Protein AF-A0A379GHP5-F1 (afdb_monomer_lite)

Secondary structure (DSSP, 8-state):
-TTSPPPHHHHHHHHHHHHHHTTT-TT-EEEEEEEEGGGGSTT---TT---EEEEEESHHHHHHHHHHHHHHTTSHHHHHHHHHHT--TTS--EEEEEEEE---

InterPro domains:
  IPR002192 Pyruvate phosphate dikinase, AMP/ATP-binding [PF01326] (2-100)
  IPR006319 Phosphoenolpyruvate synthase [PTHR43030] (2-100)
  IPR013815 ATP-grasp fold, subdomain 1 [G3DSA:3.30.1490.20] (1-101)

Foldseek 3Di:
DLPDDDDPVVLVVLVVVCCVQCVPPQQWFKKKKKDKPQCPDPPDCPPPLIDIDGRQGDSVSVSSSQSVSVVSCVPPVNVVVCVVVVHDPPPMDMDIDMHTDDDD

Organism: Proteus mirabilis (NCBI:txid584)

pLDDT: mean 78.27, std 16.59, range [45.41, 97.75]

Sequence (104 aa):
MIDTPFTPQFEKDIRDAYQTLSEGESEASFAVRSSATAEDMPDASFAGQQETFLNVQGIDAILVAIKHVFASLFNDRAISYRVHQGYDHRGVALSAGVQTYGSL

Structure (mmCIF, N/CA/C/O backbone):
data_AF-A0A379GHP5-F1
#
_entry.id   AF-A0A379GHP5-F1
#
loop_
_atom_site.group_PDB
_atom_site.id
_atom_site.type_symbol
_atom_site.label_atom_id
_atom_site.label_alt_id
_atom_site.label_comp_id
_atom_site.label_asym_id
_atom_site.label_entity_id
_atom_site.label_seq_id
_atom_site.pdbx_PDB_ins_code
_atom_site.Cartn_x
_atom_site.Cartn_y
_atom_site.Cartn_z
_atom_site.occupancy
_atom_site.B_iso_or_equiv
_atom_site.auth_seq_id
_atom_site.auth_comp_id
_atom_site.auth_asym_id
_atom_site.auth_atom_id
_atom_site.pdbx_PDB_model_num
ATOM 1 N N . MET A 1 1 ? -0.109 -12.277 -10.148 1.00 62.09 1 MET A N 1
ATOM 2 C CA . MET A 1 1 ? 0.526 -11.240 -9.302 1.00 62.09 1 MET A CA 1
ATOM 3 C C . MET A 1 1 ? -0.288 -10.982 -8.042 1.00 62.09 1 MET A C 1
ATOM 5 O O . MET A 1 1 ? 0.289 -11.015 -6.969 1.00 62.09 1 MET A O 1
ATOM 9 N N . ILE A 1 2 ? -1.614 -10.821 -8.140 1.00 77.81 2 ILE A N 1
ATOM 10 C CA . ILE A 1 2 ? -2.492 -10.688 -6.961 1.00 77.81 2 ILE A CA 1
ATOM 11 C C . ILE A 1 2 ? -2.504 -11.956 -6.085 1.00 77.81 2 ILE A C 1
ATOM 13 O O . ILE A 1 2 ? -2.494 -11.863 -4.858 1.00 77.81 2 ILE A O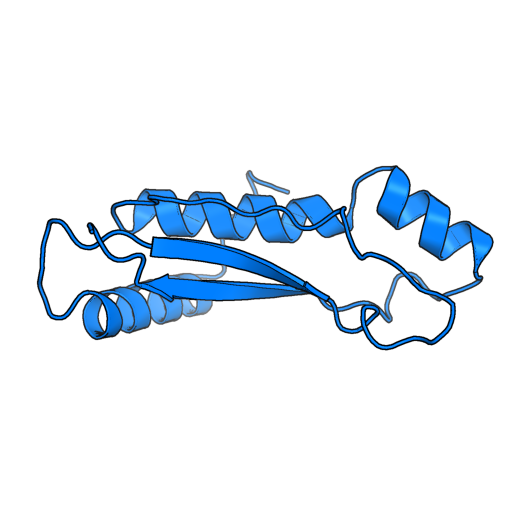 1
ATOM 17 N N . ASP A 1 3 ? -2.410 -13.141 -6.687 1.00 83.25 3 ASP A N 1
ATOM 18 C CA . ASP A 1 3 ? -2.415 -14.408 -5.935 1.00 83.25 3 ASP A CA 1
ATOM 19 C C . ASP A 1 3 ? -1.070 -14.749 -5.282 1.00 83.25 3 ASP A C 1
ATOM 21 O O . ASP A 1 3 ? -0.975 -15.688 -4.496 1.00 83.25 3 ASP A O 1
ATOM 25 N N . THR A 1 4 ? -0.013 -13.988 -5.582 1.00 88.19 4 THR A N 1
ATOM 26 C CA . THR A 1 4 ? 1.289 -14.188 -4.946 1.00 88.19 4 THR A CA 1
ATOM 27 C C . THR A 1 4 ? 1.187 -13.747 -3.480 1.00 88.19 4 THR A C 1
ATOM 29 O O . THR A 1 4 ? 0.771 -12.613 -3.212 1.00 88.19 4 THR A O 1
ATOM 32 N N . PRO A 1 5 ? 1.511 -14.617 -2.507 1.00 91.44 5 PRO A N 1
ATOM 33 C CA . PRO A 1 5 ? 1.515 -14.221 -1.107 1.00 91.44 5 PRO A CA 1
ATOM 34 C C . PRO A 1 5 ? 2.641 -13.216 -0.851 1.00 91.44 5 PRO A C 1
ATOM 36 O O . PRO A 1 5 ? 3.694 -13.267 -1.492 1.00 91.44 5 PRO A O 1
ATOM 39 N N . PHE A 1 6 ? 2.430 -12.315 0.106 1.00 93.56 6 PHE A N 1
ATOM 40 C CA . PHE A 1 6 ? 3.536 -11.536 0.646 1.00 93.56 6 PHE A CA 1
ATOM 41 C C . PHE A 1 6 ? 4.500 -12.457 1.394 1.00 93.56 6 PHE A C 1
ATOM 43 O O . PHE A 1 6 ? 4.133 -13.546 1.844 1.00 93.56 6 PHE A O 1
ATOM 50 N N . THR A 1 7 ? 5.751 -12.026 1.540 1.00 96.25 7 THR A N 1
ATOM 51 C CA . THR A 1 7 ? 6.637 -12.705 2.484 1.00 96.25 7 THR A CA 1
ATOM 52 C C . THR A 1 7 ? 6.083 -12.513 3.902 1.00 96.25 7 THR A C 1
ATOM 54 O O . THR A 1 7 ? 5.520 -11.452 4.190 1.00 96.25 7 THR A O 1
ATOM 57 N N . PRO A 1 8 ? 6.253 -13.490 4.814 1.00 96.94 8 PRO A N 1
ATOM 58 C CA . PRO A 1 8 ? 5.707 -13.382 6.169 1.00 96.94 8 PRO A CA 1
ATOM 59 C C . PRO A 1 8 ? 6.171 -12.126 6.916 1.00 96.94 8 PRO A C 1
ATOM 61 O O . PRO A 1 8 ? 5.389 -11.509 7.631 1.00 96.94 8 PRO A O 1
ATOM 64 N N . GLN A 1 9 ? 7.432 -11.726 6.716 1.00 97.56 9 GLN A N 1
ATOM 65 C CA . GLN A 1 9 ? 7.982 -10.522 7.333 1.00 97.56 9 GLN A CA 1
ATOM 66 C C . GLN A 1 9 ? 7.309 -9.255 6.797 1.00 97.56 9 GLN A C 1
ATOM 68 O O . GLN A 1 9 ? 6.877 -8.424 7.584 1.00 97.56 9 GLN A O 1
ATOM 73 N N . PHE A 1 10 ? 7.161 -9.134 5.475 1.00 95.69 10 PHE A N 1
ATOM 74 C CA . PHE A 1 10 ? 6.557 -7.949 4.872 1.00 95.69 10 PHE A CA 1
ATOM 75 C C . PHE A 1 10 ? 5.085 -7.795 5.267 1.00 95.69 10 PHE A C 1
ATOM 77 O O . PHE A 1 10 ? 4.646 -6.697 5.594 1.00 95.69 10 PHE A O 1
ATOM 84 N N . GLU A 1 11 ? 4.327 -8.895 5.304 1.00 97.00 11 GLU A N 1
ATOM 85 C CA . GLU A 1 11 ? 2.944 -8.850 5.784 1.00 97.00 11 GLU A CA 1
ATOM 86 C C . GLU A 1 11 ? 2.869 -8.433 7.256 1.00 97.00 11 GLU A C 1
ATOM 88 O O . GLU A 1 11 ? 2.046 -7.588 7.609 1.00 97.00 11 GLU A O 1
ATOM 93 N N . LYS A 1 12 ? 3.742 -8.983 8.110 1.00 97.56 12 LYS A N 1
ATOM 94 C CA . LYS A 1 12 ? 3.809 -8.597 9.522 1.00 97.56 12 LYS A CA 1
ATOM 95 C C . LYS A 1 12 ? 4.075 -7.098 9.679 1.00 97.56 12 LYS A C 1
ATOM 97 O O . LYS A 1 12 ? 3.360 -6.442 10.429 1.00 97.56 12 LYS A O 1
ATOM 102 N N . ASP A 1 13 ? 5.043 -6.557 8.945 1.00 97.75 13 ASP A N 1
ATOM 103 C CA . ASP A 1 13 ? 5.405 -5.138 9.027 1.00 97.75 13 ASP A CA 1
ATOM 104 C C . ASP A 1 13 ? 4.232 -4.229 8.615 1.00 97.75 13 ASP A C 1
ATOM 106 O O . ASP A 1 13 ? 3.980 -3.208 9.257 1.00 97.75 13 ASP A O 1
ATOM 110 N N . ILE A 1 14 ? 3.452 -4.625 7.599 1.00 96.69 14 ILE A N 1
ATOM 111 C CA . ILE A 1 14 ? 2.230 -3.904 7.205 1.00 96.69 14 ILE A CA 1
ATOM 112 C C . ILE A 1 14 ? 1.181 -3.949 8.323 1.00 96.69 14 ILE A C 1
ATOM 114 O O . ILE A 1 14 ? 0.552 -2.931 8.617 1.00 96.69 14 ILE A O 1
ATOM 118 N N . ARG A 1 15 ? 0.981 -5.111 8.959 1.00 96.12 15 ARG A N 1
ATOM 119 C CA . ARG A 1 15 ? 0.015 -5.272 10.060 1.00 96.12 15 ARG A CA 1
ATOM 120 C C . ARG A 1 15 ? 0.390 -4.418 11.275 1.00 96.12 15 ARG A C 1
ATOM 122 O O . ARG A 1 15 ? -0.488 -3.774 11.847 1.00 96.12 15 ARG A O 1
ATOM 129 N N . ASP A 1 16 ? 1.671 -4.360 11.624 1.00 95.88 16 ASP A N 1
ATOM 130 C CA . ASP A 1 16 ? 2.171 -3.535 12.731 1.00 95.88 16 ASP A CA 1
ATOM 131 C C . ASP A 1 16 ? 2.019 -2.030 12.423 1.00 95.88 16 ASP A C 1
ATOM 133 O O . ASP A 1 16 ? 1.562 -1.248 13.265 1.00 95.88 16 ASP A O 1
ATOM 137 N N . ALA A 1 17 ? 2.330 -1.618 11.187 1.00 95.44 17 ALA A N 1
ATOM 138 C CA . ALA A 1 17 ? 2.129 -0.242 10.736 1.00 95.44 17 ALA A CA 1
ATOM 139 C C . ALA A 1 17 ? 0.643 0.151 10.743 1.00 95.44 17 ALA A C 1
ATOM 141 O O . ALA A 1 17 ? 0.300 1.246 11.184 1.00 95.44 17 ALA A O 1
ATOM 142 N N . TYR A 1 18 ? -0.250 -0.751 10.324 1.00 94.12 18 TYR A N 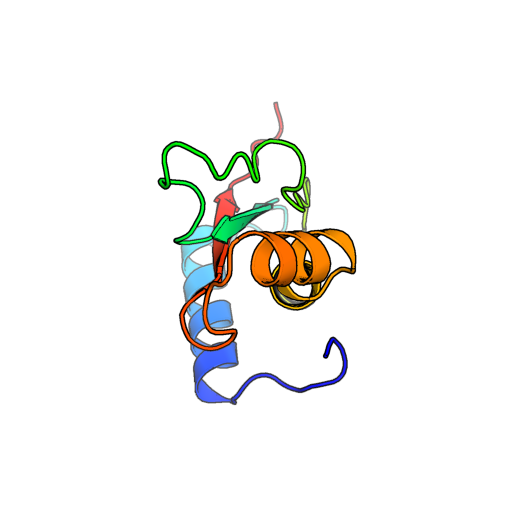1
ATOM 143 C CA . TYR A 1 18 ? -1.697 -0.543 10.385 1.00 94.12 18 TYR A CA 1
ATOM 144 C C . TYR A 1 18 ? -2.197 -0.332 11.815 1.00 94.12 18 TYR A C 1
ATOM 146 O O . TYR A 1 18 ? -2.981 0.584 12.054 1.00 94.12 18 TYR A O 1
ATOM 154 N N . GLN A 1 19 ? -1.738 -1.135 12.779 1.00 92.88 19 GLN A N 1
ATOM 155 C CA . GLN A 1 19 ? -2.109 -0.950 14.188 1.00 92.88 19 GLN A CA 1
ATOM 156 C C . GLN A 1 19 ? -1.680 0.422 14.711 1.00 92.88 19 GLN A C 1
ATOM 158 O O . GLN A 1 19 ? -2.424 1.064 15.444 1.00 92.88 19 GLN A O 1
ATOM 163 N N . THR A 1 20 ? -0.506 0.890 14.287 1.00 92.44 20 THR A N 1
ATOM 164 C CA . THR A 1 20 ? -0.006 2.218 14.657 1.00 92.44 20 THR A CA 1
ATOM 165 C C . THR A 1 20 ? -0.836 3.329 14.005 1.00 92.44 20 THR A C 1
ATOM 167 O O . THR A 1 20 ? -1.252 4.256 14.687 1.00 92.44 20 THR A O 1
ATOM 170 N N . LEU A 1 21 ? -1.111 3.229 12.700 1.00 90.75 21 LEU A N 1
ATOM 171 C CA . LEU A 1 21 ? -1.833 4.253 11.932 1.00 90.75 21 LEU A CA 1
ATOM 172 C C . LEU A 1 21 ? -3.333 4.323 12.239 1.00 90.75 21 LEU A C 1
ATOM 174 O O . LEU A 1 21 ? -3.939 5.371 12.053 1.00 90.75 21 LEU A O 1
ATOM 178 N N . SER A 1 22 ? -3.937 3.206 12.644 1.00 89.94 22 SER A N 1
ATOM 179 C CA . SER A 1 22 ? -5.347 3.162 13.046 1.00 89.94 22 SER A CA 1
ATOM 180 C C . SER A 1 22 ? -5.576 3.719 14.448 1.00 89.94 22 SER A C 1
ATOM 182 O O . SER A 1 22 ? -6.722 3.954 14.799 1.00 89.94 22 SER A O 1
ATOM 184 N N . GLU A 1 23 ? -4.525 3.902 15.257 1.00 87.56 23 GLU A N 1
ATOM 185 C CA . GLU A 1 23 ? -4.620 4.354 16.656 1.00 87.56 23 GLU A CA 1
ATOM 186 C C . GLU A 1 23 ? -5.588 3.510 17.520 1.00 87.56 23 GLU A C 1
ATOM 188 O O . GLU A 1 23 ? -6.033 3.937 18.582 1.00 87.56 23 GLU A O 1
ATOM 193 N N . GLY A 1 24 ? -5.896 2.278 17.093 1.00 77.62 24 GLY A N 1
ATOM 194 C CA . GLY A 1 24 ? -6.882 1.406 17.740 1.00 77.62 24 GLY A CA 1
ATOM 195 C C . GLY A 1 24 ? -8.343 1.654 17.338 1.00 77.62 24 GLY A C 1
ATOM 196 O O . GLY A 1 24 ? -9.222 0.948 17.833 1.00 77.62 24 GLY A O 1
ATOM 197 N N . GLU A 1 25 ? -8.614 2.591 16.429 1.00 82.06 25 GLU A N 1
ATOM 198 C CA . GLU A 1 25 ? -9.951 2.883 15.906 1.00 82.06 25 GLU A CA 1
ATOM 199 C C . GLU A 1 25 ? -10.404 1.808 14.906 1.00 82.06 25 GLU A C 1
ATOM 201 O O . GLU A 1 25 ? -9.759 1.564 13.881 1.00 82.06 25 GLU A O 1
ATOM 206 N N . SER A 1 26 ? -11.551 1.171 15.167 1.00 74.75 26 SER A N 1
ATOM 207 C CA . SER A 1 26 ? -12.108 0.140 14.276 1.00 74.75 26 SER A CA 1
ATOM 208 C C . SER A 1 26 ? -12.623 0.700 12.947 1.00 74.75 26 SER A C 1
ATOM 210 O O . SER A 1 26 ? -12.664 -0.026 11.958 1.00 74.75 26 SER A O 1
ATOM 212 N N . GLU A 1 27 ? -12.989 1.983 12.922 1.00 82.00 27 GLU A N 1
ATOM 213 C CA . GLU A 1 27 ? -13.603 2.666 11.774 1.00 82.00 27 GLU A CA 1
ATOM 214 C C . GLU A 1 27 ? -12.596 3.497 10.958 1.00 82.00 27 GLU A C 1
ATOM 216 O O . GLU A 1 27 ? -12.983 4.239 10.051 1.00 82.00 27 GLU A O 1
ATOM 221 N N . ALA A 1 28 ? -11.295 3.384 11.257 1.00 87.50 28 ALA A N 1
ATOM 222 C CA . ALA A 1 28 ? -10.260 4.084 10.508 1.00 87.50 28 ALA A CA 1
ATOM 223 C C . ALA A 1 28 ? -10.319 3.702 9.020 1.00 87.50 28 ALA A C 1
ATOM 225 O O . ALA A 1 28 ? -10.276 2.526 8.645 1.00 87.50 28 ALA A O 1
ATOM 226 N N . SER A 1 29 ? -10.398 4.719 8.164 1.00 92.94 29 SER A N 1
ATOM 227 C CA . SER A 1 29 ? -10.387 4.549 6.716 1.00 92.94 29 SER A CA 1
ATOM 228 C C . SER A 1 29 ? -9.080 5.068 6.131 1.00 92.94 29 SER A C 1
ATOM 230 O O . SER A 1 29 ? -8.453 5.978 6.679 1.00 92.94 29 SER A O 1
ATOM 232 N N . PHE A 1 30 ? -8.650 4.473 5.022 1.00 94.56 30 PHE A N 1
ATOM 233 C CA . PHE A 1 30 ? -7.342 4.725 4.433 1.00 94.56 30 PHE A CA 1
ATOM 234 C C . PHE A 1 30 ? -7.440 5.000 2.937 1.00 94.56 30 PHE A C 1
ATOM 236 O O . PHE A 1 30 ? -8.331 4.512 2.237 1.00 94.56 30 PHE A O 1
ATOM 243 N N . ALA A 1 31 ? -6.481 5.774 2.439 1.00 93.88 31 ALA A N 1
ATOM 244 C CA . ALA A 1 31 ? -6.191 5.868 1.021 1.00 93.88 31 ALA A CA 1
ATOM 245 C C . ALA A 1 31 ? -4.894 5.112 0.719 1.00 93.88 31 ALA A C 1
ATOM 247 O O . ALA A 1 31 ? -3.893 5.304 1.411 1.00 93.88 31 ALA A O 1
ATOM 248 N N . VAL A 1 32 ? -4.913 4.286 -0.327 1.00 93.44 32 VAL A N 1
ATOM 249 C CA . VAL A 1 32 ? -3.752 3.535 -0.820 1.00 93.44 32 VAL A CA 1
ATOM 250 C C . VAL A 1 32 ? -3.421 4.027 -2.225 1.00 93.44 32 VAL A C 1
ATOM 252 O O . VAL A 1 32 ? -4.283 3.995 -3.105 1.00 93.44 32 VAL A O 1
ATOM 255 N N . ARG A 1 33 ? -2.201 4.532 -2.427 1.00 90.31 33 ARG A N 1
ATOM 256 C CA . ARG A 1 33 ? -1.781 5.230 -3.653 1.00 90.31 33 ARG A CA 1
ATOM 257 C C . ARG A 1 33 ? -0.486 4.651 -4.203 1.00 90.31 33 ARG A C 1
ATOM 259 O O . ARG A 1 33 ? 0.469 4.448 -3.455 1.00 90.31 33 ARG A O 1
ATOM 266 N N . SER A 1 34 ? -0.436 4.435 -5.510 1.00 85.69 34 SER A N 1
ATOM 267 C CA . SER A 1 34 ? 0.802 4.118 -6.222 1.00 85.69 34 SER A CA 1
ATOM 268 C C . SER A 1 34 ? 1.749 5.326 -6.267 1.00 85.69 34 SER A C 1
ATOM 270 O O . SER A 1 34 ? 1.293 6.422 -6.592 1.00 85.69 34 SER A O 1
ATOM 272 N N . SER A 1 35 ? 3.046 5.121 -6.025 1.00 78.00 35 SER A N 1
ATOM 273 C CA . SER A 1 35 ? 4.104 6.085 -6.367 1.00 78.00 35 SER A CA 1
ATOM 274 C C . SER A 1 35 ? 5.324 5.367 -6.949 1.00 78.00 35 SER A C 1
ATOM 276 O O . SER A 1 35 ? 5.923 4.508 -6.293 1.00 78.00 35 SER A O 1
ATOM 278 N N . ALA A 1 36 ? 5.659 5.668 -8.203 1.00 71.62 36 ALA A N 1
ATOM 279 C CA . ALA A 1 36 ? 6.759 5.065 -8.954 1.00 71.62 36 ALA A CA 1
ATOM 280 C C . ALA A 1 36 ? 7.978 5.989 -9.048 1.00 71.62 36 ALA A C 1
ATOM 282 O O . ALA A 1 36 ? 7.850 7.180 -9.301 1.00 71.62 36 ALA A O 1
ATOM 283 N N . THR A 1 37 ? 9.189 5.428 -8.988 1.00 60.84 37 THR A N 1
ATOM 284 C CA . THR A 1 37 ? 10.438 6.207 -9.142 1.00 60.84 37 THR A CA 1
ATOM 285 C C . THR A 1 37 ? 10.614 6.837 -10.528 1.00 60.84 37 THR A C 1
ATOM 287 O O . THR A 1 37 ? 11.421 7.742 -10.699 1.00 60.84 37 THR A O 1
ATOM 290 N N . ALA A 1 38 ? 9.868 6.368 -11.532 1.00 57.25 38 ALA A N 1
ATOM 291 C CA . ALA A 1 38 ? 9.878 6.931 -12.880 1.00 57.25 38 ALA A CA 1
ATOM 292 C C . ALA A 1 38 ? 8.998 8.192 -13.028 1.00 57.25 38 ALA A C 1
ATOM 294 O O . ALA A 1 38 ? 8.950 8.752 -14.120 1.00 57.25 38 ALA A O 1
ATOM 295 N N . GLU A 1 39 ? 8.308 8.628 -11.966 1.00 50.25 39 GLU A N 1
ATOM 296 C CA . GLU A 1 39 ? 7.423 9.809 -11.950 1.00 50.25 39 GLU A CA 1
ATOM 297 C C . GLU A 1 39 ? 8.173 11.145 -12.080 1.00 50.25 39 GLU A C 1
ATOM 299 O O . GLU A 1 39 ? 7.571 12.133 -12.491 1.00 50.25 39 GLU A O 1
ATOM 304 N N . ASP A 1 40 ? 9.480 11.163 -11.799 1.00 50.56 40 ASP A N 1
ATOM 305 C CA . ASP A 1 40 ? 10.311 12.376 -11.805 1.00 50.56 40 ASP A CA 1
ATOM 306 C C . ASP A 1 40 ? 11.092 12.596 -13.115 1.00 50.56 40 ASP A C 1
ATOM 308 O O . ASP A 1 40 ? 11.858 13.557 -13.238 1.00 50.56 40 ASP A O 1
ATOM 312 N N . MET A 1 41 ? 10.939 11.720 -14.116 1.00 52.25 41 MET A N 1
ATOM 313 C CA . MET A 1 41 ? 11.655 11.885 -15.385 1.00 52.25 41 MET A CA 1
ATOM 314 C C . MET A 1 41 ? 10.952 12.939 -16.265 1.00 52.25 41 MET A C 1
ATOM 316 O O . MET A 1 41 ? 9.740 12.841 -16.462 1.00 52.25 41 MET A O 1
ATOM 320 N N . PRO A 1 42 ? 11.686 13.905 -16.862 1.00 51.41 42 PRO A N 1
ATOM 321 C CA . PRO A 1 42 ? 11.109 15.047 -17.591 1.00 51.41 42 PRO A CA 1
ATOM 322 C C . PRO A 1 42 ? 10.115 14.683 -18.707 1.00 51.41 42 PRO A C 1
ATOM 324 O O . PRO A 1 42 ? 9.185 15.441 -18.967 1.00 51.41 42 PRO A O 1
ATOM 327 N N . ASP A 1 43 ? 10.292 13.510 -19.327 1.00 49.19 43 ASP A N 1
ATOM 328 C CA . ASP A 1 43 ? 9.473 12.999 -20.437 1.00 49.19 43 ASP A CA 1
ATOM 329 C C . ASP A 1 43 ? 8.527 11.846 -20.024 1.00 49.19 43 ASP A C 1
ATOM 331 O O . ASP A 1 43 ? 7.831 11.257 -20.863 1.00 49.19 43 ASP A O 1
ATOM 335 N N . ALA A 1 44 ? 8.487 11.490 -18.733 1.00 49.94 44 ALA A N 1
ATOM 336 C CA . ALA A 1 44 ? 7.677 10.401 -18.187 1.00 49.94 44 ALA A CA 1
ATOM 337 C C . ALA A 1 44 ? 6.513 10.915 -17.359 1.00 49.94 44 ALA A C 1
ATOM 339 O O . ALA A 1 44 ? 6.439 10.761 -16.145 1.00 49.94 44 ALA A O 1
ATOM 340 N N . SER A 1 45 ? 5.522 11.459 -18.056 1.00 49.59 45 SER A N 1
ATOM 341 C CA . SER A 1 45 ? 4.212 11.662 -17.456 1.00 49.59 45 SER A CA 1
ATOM 342 C C . SER A 1 45 ? 3.504 10.309 -17.290 1.00 49.59 45 SER A C 1
ATOM 344 O O . SER A 1 45 ? 2.687 9.897 -18.114 1.00 49.59 45 SER A O 1
ATOM 346 N N . PHE A 1 46 ? 3.816 9.599 -16.203 1.00 53.53 46 PHE A N 1
ATOM 347 C CA . PHE A 1 46 ? 2.900 8.605 -15.626 1.00 53.53 46 PHE A CA 1
ATOM 348 C C . PHE A 1 46 ? 1.732 9.284 -14.879 1.00 53.53 46 PHE A C 1
ATOM 350 O O . PHE A 1 46 ? 0.839 8.610 -14.357 1.00 53.53 46 PHE A O 1
ATOM 357 N N . ALA A 1 47 ? 1.696 10.623 -14.857 1.00 45.81 47 ALA A N 1
ATOM 358 C CA . ALA A 1 47 ? 0.610 11.404 -14.290 1.00 45.81 47 ALA A CA 1
ATOM 359 C C . ALA A 1 47 ? -0.725 11.043 -14.972 1.00 45.81 47 ALA A C 1
ATOM 361 O O . ALA A 1 47 ? -0.886 11.152 -16.188 1.00 45.81 47 ALA A O 1
ATOM 362 N N . GLY A 1 48 ? -1.687 10.573 -14.171 1.00 48.88 48 GLY A N 1
ATOM 363 C CA . GLY A 1 48 ? -3.005 10.117 -14.634 1.00 48.88 48 GLY A CA 1
ATOM 364 C C . GLY A 1 48 ? -3.173 8.598 -14.778 1.00 48.88 48 GLY A C 1
ATOM 365 O O . GLY A 1 48 ? -4.210 8.149 -15.261 1.00 48.88 48 GLY A O 1
ATOM 366 N N . GLN A 1 49 ? -2.186 7.796 -14.366 1.00 51.09 49 GLN A N 1
ATOM 367 C CA . GLN A 1 49 ? -2.273 6.325 -14.294 1.00 51.09 49 GLN A CA 1
ATOM 368 C C . GLN A 1 49 ? -2.314 5.778 -12.859 1.00 51.09 49 GLN A C 1
ATOM 370 O O . GLN A 1 49 ? -2.297 4.566 -12.674 1.00 51.09 49 GLN A O 1
ATOM 375 N N . GLN A 1 50 ? -2.340 6.658 -11.858 1.00 61.81 50 GLN A N 1
ATOM 376 C CA . GLN A 1 50 ? -2.207 6.277 -10.457 1.00 61.81 50 GLN A CA 1
ATOM 377 C C . GLN A 1 50 ? -3.423 5.477 -9.999 1.00 61.81 50 GLN A C 1
ATOM 379 O O . GLN A 1 50 ? -4.541 5.997 -9.947 1.00 61.81 50 GLN A O 1
ATOM 384 N N . GLU A 1 51 ? -3.199 4.215 -9.645 1.00 74.50 51 GLU A N 1
ATOM 385 C CA . GLU A 1 51 ? -4.225 3.421 -8.987 1.00 74.50 51 GLU A CA 1
ATOM 386 C C . GLU A 1 51 ? -4.358 3.957 -7.559 1.00 74.50 51 GLU A C 1
ATOM 388 O O . GLU A 1 51 ? -3.425 3.905 -6.751 1.00 74.50 51 GLU A O 1
ATOM 393 N N . THR A 1 52 ? -5.502 4.581 -7.290 1.00 83.69 52 THR A N 1
ATOM 394 C CA . THR A 1 52 ? -5.839 5.132 -5.981 1.00 83.69 52 THR A CA 1
ATOM 395 C C . THR A 1 52 ? -7.069 4.417 -5.463 1.00 83.69 52 THR A C 1
ATOM 397 O O . THR A 1 52 ? -8.134 4.469 -6.077 1.00 83.69 52 THR A O 1
ATOM 400 N N . PHE A 1 53 ? -6.926 3.801 -4.298 1.00 90.56 53 PHE A N 1
ATOM 401 C CA . PHE A 1 53 ? -8.024 3.218 -3.545 1.00 90.56 53 PHE A CA 1
ATOM 402 C C . PHE A 1 53 ? -8.350 4.166 -2.396 1.00 90.56 53 PHE A C 1
ATOM 404 O O . PHE A 1 53 ? -7.463 4.520 -1.623 1.00 90.56 53 PHE A O 1
ATOM 411 N N . LEU A 1 54 ? -9.598 4.622 -2.312 1.00 92.62 54 LEU A N 1
ATOM 412 C CA . LEU A 1 54 ? -10.086 5.499 -1.246 1.00 92.62 54 LEU A CA 1
ATOM 413 C C . LEU A 1 54 ? -11.032 4.727 -0.335 1.00 92.62 54 LEU A C 1
ATOM 415 O O . LEU A 1 54 ? -11.619 3.734 -0.763 1.00 92.62 54 LEU A O 1
ATOM 419 N N . ASN A 1 55 ? -11.212 5.224 0.890 1.00 92.75 55 ASN A N 1
ATOM 420 C CA . ASN A 1 55 ? -12.112 4.635 1.879 1.00 92.75 55 ASN A CA 1
ATOM 421 C C . ASN A 1 55 ? -11.858 3.127 2.101 1.00 92.75 55 ASN A C 1
ATOM 423 O O . ASN A 1 55 ? -12.787 2.331 2.224 1.00 92.75 55 ASN A O 1
ATOM 427 N N . VAL A 1 56 ? -10.586 2.721 2.101 1.00 94.44 56 VAL A N 1
ATOM 428 C CA . VAL A 1 56 ? -10.180 1.341 2.379 1.00 94.44 56 VAL A CA 1
ATOM 429 C C . VAL A 1 56 ? -10.245 1.122 3.885 1.00 94.44 56 VAL A C 1
ATOM 431 O O . VAL A 1 56 ? -9.595 1.847 4.633 1.00 94.44 56 VAL A O 1
ATOM 434 N N . GLN A 1 57 ? -11.019 0.136 4.328 1.00 94.62 57 GLN A N 1
ATOM 435 C CA . GLN A 1 57 ? -11.243 -0.152 5.744 1.00 94.62 57 GLN A CA 1
ATOM 436 C C . GLN A 1 57 ? -10.786 -1.569 6.080 1.00 94.62 57 GLN A C 1
ATOM 438 O O . GLN A 1 57 ? -11.091 -2.521 5.359 1.00 94.62 57 GLN A O 1
ATOM 443 N N . GLY A 1 58 ? -10.074 -1.706 7.196 1.00 94.12 58 GLY A N 1
ATOM 444 C CA . GLY A 1 58 ? -9.567 -2.989 7.665 1.00 94.12 58 GLY A CA 1
ATOM 445 C C . GLY A 1 58 ? -8.279 -3.446 6.974 1.00 94.12 58 GLY A C 1
ATOM 446 O O . GLY A 1 58 ? -8.005 -3.173 5.804 1.00 94.12 58 GLY A O 1
ATOM 447 N N . ILE A 1 59 ? -7.480 -4.195 7.730 1.00 94.88 59 ILE A N 1
ATOM 448 C CA . ILE A 1 59 ? -6.151 -4.651 7.314 1.00 94.88 59 ILE A CA 1
ATOM 449 C C . ILE A 1 59 ? -6.170 -5.526 6.055 1.00 94.88 59 ILE A C 1
ATOM 451 O O . ILE A 1 59 ? -5.326 -5.360 5.177 1.00 94.88 59 ILE A O 1
ATOM 455 N N . ASP A 1 60 ? -7.144 -6.422 5.915 1.00 95.19 60 ASP A N 1
ATOM 456 C CA . ASP A 1 60 ? -7.174 -7.336 4.771 1.00 95.19 60 ASP A CA 1
ATOM 457 C C . ASP A 1 60 ? -7.476 -6.587 3.463 1.00 95.19 60 ASP A C 1
ATOM 459 O O . ASP A 1 60 ? -6.883 -6.885 2.424 1.00 95.19 60 ASP A O 1
ATOM 463 N N . ALA A 1 61 ? -8.313 -5.545 3.518 1.00 94.88 61 ALA A N 1
ATOM 464 C CA . ALA A 1 61 ? -8.576 -4.682 2.370 1.00 94.88 61 ALA A CA 1
ATOM 465 C C . ALA A 1 61 ? -7.336 -3.862 1.975 1.00 94.88 61 ALA A C 1
ATOM 467 O O . ALA A 1 61 ? -7.062 -3.697 0.785 1.00 94.88 61 ALA A O 1
ATOM 468 N N . ILE A 1 62 ? -6.543 -3.405 2.952 1.00 95.06 62 ILE A N 1
ATOM 469 C CA . ILE A 1 62 ? -5.263 -2.723 2.700 1.00 95.06 62 ILE A CA 1
ATOM 470 C C . ILE A 1 62 ? -4.278 -3.657 1.994 1.00 95.06 62 ILE A C 1
ATOM 472 O O . ILE A 1 62 ? -3.670 -3.263 0.998 1.00 95.06 62 ILE A O 1
ATOM 476 N N . LEU A 1 63 ? -4.144 -4.903 2.457 1.00 95.56 63 LEU A N 1
ATOM 477 C CA . LEU A 1 63 ? -3.260 -5.889 1.827 1.00 95.56 63 LEU A CA 1
ATOM 478 C C . LEU A 1 63 ? -3.655 -6.151 0.367 1.00 95.56 63 LEU A C 1
ATOM 480 O O . LEU A 1 63 ? -2.784 -6.231 -0.503 1.00 95.56 63 LEU A O 1
ATOM 484 N N . VAL A 1 64 ? -4.957 -6.237 0.082 1.00 95.00 64 VAL A N 1
ATOM 485 C CA . VAL A 1 64 ? -5.471 -6.361 -1.289 1.00 95.00 64 VAL A CA 1
ATOM 486 C C . VAL A 1 64 ? -5.139 -5.113 -2.111 1.00 95.00 64 VAL A C 1
ATOM 488 O O . VAL A 1 64 ? -4.579 -5.240 -3.200 1.00 95.00 64 VAL A O 1
ATOM 491 N N . ALA A 1 65 ? -5.398 -3.912 -1.591 1.00 93.94 65 ALA A N 1
ATOM 492 C CA . ALA A 1 65 ? -5.113 -2.661 -2.296 1.00 93.94 65 ALA A CA 1
ATOM 493 C C . ALA A 1 65 ? -3.618 -2.502 -2.642 1.00 93.94 65 ALA A C 1
ATOM 495 O O . ALA A 1 65 ? -3.287 -2.112 -3.761 1.00 93.94 65 ALA A O 1
ATOM 496 N N . ILE A 1 66 ? -2.704 -2.880 -1.740 1.00 93.44 66 ILE A N 1
ATOM 497 C CA . ILE A 1 66 ? -1.252 -2.875 -2.006 1.00 93.44 66 ILE A CA 1
ATOM 498 C C . ILE A 1 66 ? -0.901 -3.815 -3.169 1.00 93.44 66 ILE A C 1
ATOM 500 O O . ILE A 1 66 ? -0.100 -3.461 -4.036 1.00 93.44 66 ILE A O 1
ATOM 504 N N . LYS A 1 67 ? -1.513 -5.005 -3.228 1.00 92.00 67 LYS A N 1
ATOM 505 C CA . LYS A 1 67 ? -1.295 -5.947 -4.339 1.00 92.00 67 LYS A CA 1
ATOM 506 C C . LYS A 1 67 ? -1.767 -5.385 -5.673 1.00 92.00 67 LYS A C 1
ATOM 508 O O . LYS A 1 67 ? -1.086 -5.589 -6.677 1.00 92.00 67 LYS A O 1
ATOM 513 N N . HIS A 1 68 ? -2.904 -4.694 -5.685 1.00 89.62 68 HIS A N 1
ATOM 514 C CA . HIS A 1 68 ? -3.385 -4.011 -6.883 1.00 89.62 68 HIS A CA 1
ATOM 515 C C . HIS A 1 68 ? -2.406 -2.924 -7.326 1.00 89.62 68 HIS A C 1
ATOM 517 O O . HIS A 1 68 ? -1.931 -2.981 -8.459 1.00 89.62 68 HIS A O 1
ATOM 523 N N . VAL A 1 69 ? -1.968 -2.066 -6.396 1.00 88.00 69 VAL A N 1
ATOM 524 C CA . VAL A 1 69 ? -0.929 -1.066 -6.668 1.00 88.00 69 VAL A CA 1
ATOM 525 C C . VAL A 1 69 ? 0.297 -1.721 -7.307 1.00 88.00 69 VAL A C 1
ATOM 527 O O . VAL A 1 69 ? 0.711 -1.298 -8.382 1.00 88.00 69 VAL A O 1
ATOM 530 N N . PHE A 1 70 ? 0.842 -2.801 -6.745 1.00 86.31 70 PHE A N 1
ATOM 531 C CA . PHE A 1 70 ? 1.984 -3.505 -7.349 1.00 86.31 70 PHE A CA 1
ATOM 532 C C . PHE A 1 70 ? 1.685 -4.112 -8.725 1.00 86.31 70 PHE A C 1
ATOM 534 O O . PHE A 1 70 ? 2.539 -4.060 -9.612 1.00 86.31 70 PHE A O 1
ATOM 541 N N . ALA A 1 71 ? 0.481 -4.644 -8.940 1.00 83.62 71 ALA A N 1
ATOM 542 C CA . ALA A 1 71 ? 0.065 -5.157 -10.241 1.00 83.62 71 ALA A CA 1
ATOM 543 C C . ALA A 1 71 ? -0.051 -4.046 -11.302 1.00 83.62 71 ALA A C 1
ATOM 545 O O . ALA A 1 71 ? 0.246 -4.299 -12.473 1.00 83.62 71 ALA A O 1
ATOM 546 N N . SER A 1 72 ? -0.402 -2.816 -10.907 1.00 77.69 72 SER A N 1
ATOM 547 C CA . SER A 1 72 ? -0.545 -1.673 -11.821 1.00 77.69 72 SER A CA 1
ATOM 548 C C . SER A 1 72 ? 0.7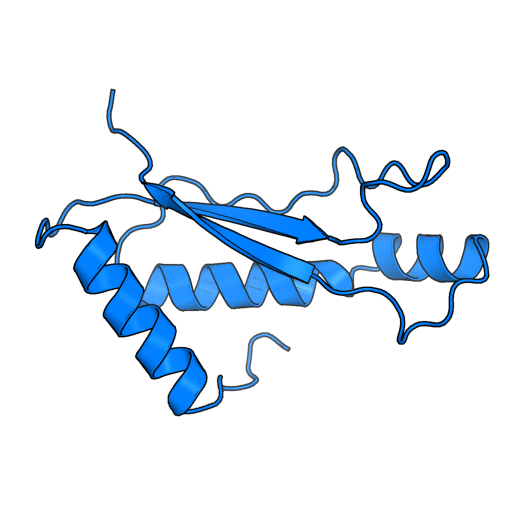40 -1.349 -12.595 1.00 77.69 72 SER A C 1
ATOM 550 O O . SER A 1 72 ? 0.675 -0.936 -13.754 1.00 77.69 72 SER A O 1
ATOM 552 N N . LEU A 1 73 ? 1.916 -1.645 -12.021 1.00 71.88 73 LEU A N 1
ATOM 553 C CA . LEU A 1 73 ? 3.217 -1.449 -12.673 1.00 71.88 73 LEU A CA 1
ATOM 554 C C . LEU A 1 73 ? 3.374 -2.269 -13.968 1.00 71.88 73 LEU A C 1
ATOM 5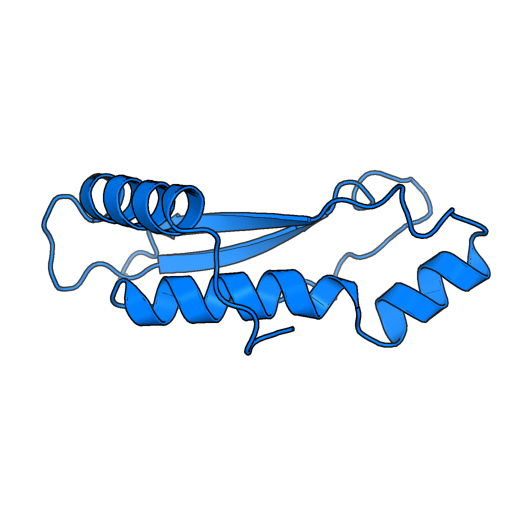56 O O . LEU A 1 73 ? 4.204 -1.941 -14.826 1.00 71.88 73 LEU A O 1
ATOM 560 N N . PHE A 1 74 ? 2.587 -3.335 -14.113 1.00 70.62 74 PHE A N 1
ATOM 561 C CA . PHE A 1 74 ? 2.638 -4.283 -15.224 1.00 70.62 74 PHE A CA 1
ATOM 562 C C . PHE A 1 74 ? 1.442 -4.169 -16.169 1.00 70.62 74 PHE A C 1
ATOM 564 O O . PHE A 1 74 ? 1.249 -5.052 -17.000 1.00 70.62 74 PHE A O 1
ATOM 571 N N . ASN A 1 75 ? 0.646 -3.102 -16.075 1.00 67.56 75 ASN A N 1
ATOM 572 C CA . ASN A 1 75 ? -0.400 -2.865 -17.062 1.00 67.56 75 ASN A CA 1
ATOM 573 C C . ASN A 1 75 ? 0.204 -2.569 -18.457 1.00 67.56 75 ASN A C 1
ATOM 575 O O . ASN A 1 75 ? 1.356 -2.134 -18.585 1.00 67.56 75 ASN A O 1
ATOM 579 N N . ASP A 1 76 ? -0.578 -2.806 -19.515 1.00 60.16 76 ASP A N 1
ATOM 580 C CA . ASP A 1 76 ? -0.115 -2.702 -20.908 1.00 60.16 76 ASP A CA 1
ATOM 581 C C . ASP A 1 76 ? 0.472 -1.326 -21.236 1.00 60.16 76 ASP A C 1
ATOM 583 O O . ASP A 1 76 ? 1.432 -1.210 -22.000 1.00 60.16 76 ASP A O 1
ATOM 587 N N . ARG A 1 77 ? -0.059 -0.265 -20.620 1.00 63.19 77 ARG A N 1
ATOM 588 C CA . ARG A 1 77 ? 0.414 1.102 -20.844 1.00 63.19 77 ARG A CA 1
ATOM 589 C C . ARG A 1 77 ? 1.780 1.340 -20.202 1.00 63.19 77 ARG A C 1
ATOM 591 O O . ARG A 1 77 ? 2.637 1.951 -20.838 1.00 63.19 77 ARG A O 1
ATOM 598 N N . ALA A 1 78 ? 2.011 0.827 -18.995 1.00 63.91 78 ALA A N 1
ATOM 599 C CA . ALA A 1 78 ? 3.292 0.915 -18.304 1.00 63.91 78 ALA A CA 1
ATOM 600 C C . ALA A 1 78 ? 4.373 0.087 -19.010 1.00 63.91 78 ALA A C 1
ATOM 602 O O . ALA A 1 78 ? 5.516 0.532 -19.136 1.00 63.91 78 ALA A O 1
ATOM 603 N N . ILE A 1 79 ? 4.009 -1.090 -19.530 1.00 65.94 79 ILE A N 1
ATOM 604 C CA . ILE A 1 79 ? 4.901 -1.906 -20.364 1.00 65.94 79 ILE A CA 1
ATOM 605 C C . ILE A 1 79 ? 5.216 -1.176 -21.674 1.00 65.94 79 ILE A C 1
ATOM 607 O O . ILE A 1 79 ? 6.391 -0.994 -21.992 1.00 65.94 79 ILE A O 1
ATOM 611 N N . SER A 1 80 ? 4.194 -0.705 -22.396 1.00 63.75 80 SER A N 1
ATOM 612 C CA . SER A 1 80 ? 4.359 -0.001 -23.671 1.00 63.75 80 SER A CA 1
ATOM 613 C C . SER A 1 80 ? 5.223 1.251 -23.524 1.00 63.75 80 SER A C 1
ATOM 615 O O . SER A 1 80 ? 6.112 1.471 -24.343 1.00 63.75 80 SER A O 1
ATOM 617 N N . TYR A 1 81 ? 5.028 2.040 -22.465 1.00 63.69 81 TYR A N 1
ATOM 618 C CA . TYR A 1 81 ? 5.837 3.231 -22.202 1.00 63.69 81 TYR A CA 1
ATOM 619 C C . TYR A 1 81 ? 7.323 2.889 -22.008 1.00 63.69 81 TYR A C 1
ATOM 621 O O . TYR A 1 81 ? 8.183 3.495 -22.646 1.00 63.69 81 TYR A O 1
ATOM 629 N N . ARG A 1 82 ? 7.637 1.872 -21.190 1.00 66.44 82 ARG A N 1
ATOM 630 C CA . ARG A 1 82 ? 9.027 1.433 -20.970 1.00 66.44 82 ARG A CA 1
ATOM 631 C C . ARG A 1 82 ? 9.692 0.945 -22.255 1.00 66.44 82 ARG A C 1
ATOM 633 O O . ARG A 1 82 ? 10.841 1.297 -22.506 1.00 66.44 82 ARG A O 1
ATOM 640 N N . VAL A 1 83 ? 8.958 0.188 -23.074 1.00 66.19 83 VAL A N 1
ATOM 641 C CA . VAL A 1 83 ? 9.444 -0.300 -24.375 1.00 66.19 83 VAL A CA 1
ATOM 642 C C . VAL A 1 83 ? 9.732 0.863 -25.328 1.00 66.19 83 VAL A C 1
ATOM 644 O O . VAL A 1 83 ? 10.782 0.871 -25.963 1.00 66.19 83 VAL A O 1
ATOM 647 N N . HIS A 1 84 ? 8.851 1.867 -25.400 1.00 64.31 84 HIS A N 1
ATOM 648 C CA . HIS A 1 84 ? 9.030 3.018 -26.296 1.00 64.31 84 HIS A CA 1
ATOM 649 C C . HIS A 1 84 ? 10.175 3.950 -25.876 1.00 64.31 84 HIS A C 1
ATOM 651 O O . HIS A 1 84 ? 10.782 4.575 -26.738 1.00 64.31 84 HIS A O 1
ATOM 657 N N . GLN A 1 85 ? 10.482 4.037 -24.579 1.00 64.31 85 GLN A N 1
ATOM 658 C CA . GLN A 1 85 ? 11.551 4.895 -24.052 1.00 64.31 85 GLN A CA 1
ATOM 659 C C . GLN A 1 85 ? 12.909 4.186 -23.904 1.00 64.31 85 GLN A C 1
ATOM 661 O O . GLN A 1 85 ? 13.891 4.813 -23.517 1.00 64.31 85 GLN A O 1
ATOM 666 N N . GLY A 1 86 ? 12.991 2.882 -24.196 1.00 59.62 86 GLY A N 1
ATOM 667 C CA . GLY A 1 86 ? 14.241 2.118 -24.110 1.00 59.62 86 GLY A CA 1
ATOM 668 C C . GLY A 1 86 ? 14.756 1.877 -22.683 1.00 59.62 86 GLY A C 1
ATOM 669 O O . GLY A 1 86 ? 15.940 1.592 -22.509 1.00 59.62 86 GLY A O 1
ATOM 670 N N . TYR A 1 87 ? 13.898 1.980 -21.659 1.00 61.09 87 TYR A N 1
ATOM 671 C CA . TYR A 1 87 ? 14.280 1.699 -20.270 1.00 61.09 87 TYR A CA 1
ATOM 672 C C . TYR A 1 87 ? 14.362 0.188 -20.007 1.00 61.09 87 TYR A C 1
ATOM 674 O O . TYR A 1 87 ? 13.444 -0.558 -20.352 1.00 61.09 87 TYR A O 1
ATOM 682 N N . ASP A 1 88 ? 15.426 -0.264 -19.332 1.00 56.94 88 ASP A N 1
ATOM 683 C CA . ASP A 1 88 ? 15.528 -1.648 -18.853 1.00 56.94 88 ASP A CA 1
ATOM 684 C C . ASP A 1 88 ? 14.388 -1.938 -17.860 1.00 56.94 88 ASP A C 1
ATOM 686 O O . ASP A 1 88 ? 14.166 -1.201 -16.895 1.00 56.94 88 ASP A O 1
ATOM 690 N N . HIS A 1 89 ? 13.672 -3.043 -18.077 1.00 55.38 89 HIS A N 1
ATOM 691 C CA . HIS A 1 89 ? 12.533 -3.491 -17.270 1.00 55.38 89 HIS A CA 1
ATOM 692 C C . HIS A 1 89 ? 12.861 -3.662 -15.774 1.00 55.38 89 HIS A C 1
ATOM 694 O O . HIS A 1 89 ? 11.948 -3.767 -14.959 1.00 55.38 89 HIS A O 1
ATOM 700 N N . ARG A 1 90 ? 14.150 -3.692 -15.413 1.00 53.84 90 ARG A N 1
ATOM 701 C CA . ARG A 1 90 ? 14.666 -3.894 -14.050 1.00 53.84 90 ARG A CA 1
ATOM 702 C C . ARG A 1 90 ? 14.865 -2.602 -13.247 1.00 53.84 90 ARG A C 1
ATOM 704 O O . ARG A 1 90 ? 15.167 -2.688 -12.063 1.00 53.84 90 ARG A O 1
ATOM 711 N N . GLY A 1 91 ? 14.725 -1.427 -13.869 1.00 53.81 91 GLY A N 1
ATOM 712 C CA . GLY A 1 91 ? 15.050 -0.133 -13.250 1.00 53.81 91 GL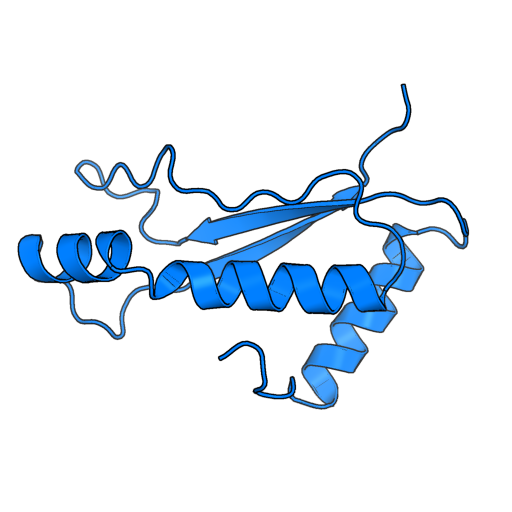Y A CA 1
ATOM 713 C C . GLY A 1 91 ? 13.882 0.629 -12.614 1.00 53.81 91 GLY A C 1
ATOM 714 O O . GLY A 1 91 ? 14.101 1.706 -12.068 1.00 53.81 91 GLY A O 1
ATOM 715 N N . VAL A 1 92 ? 12.648 0.117 -12.691 1.00 60.53 92 VAL A N 1
ATOM 716 C CA . VAL A 1 92 ? 11.461 0.828 -12.186 1.00 60.53 92 VAL A CA 1
ATOM 717 C C . VAL A 1 92 ? 10.967 0.173 -10.903 1.00 60.53 92 VAL A C 1
ATOM 719 O O . VAL A 1 92 ? 10.547 -0.983 -10.916 1.00 60.53 92 VAL A O 1
ATOM 722 N N . ALA A 1 93 ? 11.001 0.927 -9.806 1.00 69.12 93 ALA A N 1
ATOM 723 C CA . ALA A 1 93 ? 10.416 0.533 -8.533 1.00 69.12 93 ALA A CA 1
ATOM 724 C C . ALA A 1 93 ? 9.073 1.245 -8.335 1.00 69.12 93 ALA A C 1
ATOM 726 O O . ALA A 1 93 ? 8.893 2.390 -8.757 1.00 69.12 93 ALA A O 1
ATOM 727 N N . LEU A 1 94 ? 8.140 0.558 -7.678 1.00 76.44 94 LEU A N 1
ATOM 728 C CA . LEU A 1 94 ? 6.860 1.112 -7.258 1.00 76.44 94 LEU A CA 1
ATOM 729 C C . LEU A 1 94 ? 6.718 0.969 -5.746 1.00 76.44 94 LEU A C 1
ATOM 731 O O . LEU A 1 94 ? 7.040 -0.073 -5.178 1.00 76.44 94 LEU A O 1
ATOM 735 N N . SER A 1 95 ? 6.196 2.010 -5.116 1.00 86.31 95 SER A N 1
ATOM 736 C CA . SER A 1 95 ? 5.784 2.026 -3.720 1.00 86.31 95 SER A CA 1
ATOM 737 C C . SER A 1 95 ? 4.263 2.171 -3.611 1.00 86.31 95 SER A C 1
ATOM 739 O O . SER A 1 95 ? 3.610 2.725 -4.498 1.00 86.31 95 SER A O 1
ATOM 741 N N . ALA A 1 96 ? 3.701 1.646 -2.521 1.00 90.44 96 ALA A N 1
ATOM 742 C CA . ALA A 1 96 ? 2.306 1.838 -2.147 1.00 90.44 96 ALA A CA 1
ATOM 743 C C . ALA A 1 96 ? 2.254 2.712 -0.888 1.00 90.44 96 ALA A C 1
ATOM 745 O O . ALA A 1 96 ? 2.633 2.266 0.195 1.00 90.44 96 ALA A O 1
ATOM 746 N N . GLY A 1 97 ? 1.815 3.960 -1.033 1.00 92.56 97 GLY A N 1
ATOM 747 C CA . GLY A 1 97 ? 1.607 4.874 0.087 1.00 92.56 97 GLY A CA 1
ATOM 748 C C . GLY A 1 97 ? 0.253 4.623 0.741 1.00 92.56 97 GLY A C 1
ATOM 749 O O . GLY A 1 97 ? -0.766 4.659 0.053 1.00 92.56 97 GLY A O 1
ATOM 750 N N . VAL A 1 98 ? 0.239 4.388 2.055 1.00 93.31 98 VAL A N 1
ATOM 751 C CA . VAL A 1 98 ? -0.978 4.217 2.863 1.00 93.31 98 VAL A CA 1
ATOM 752 C C . VAL A 1 98 ? -1.092 5.396 3.823 1.00 93.31 98 VAL A C 1
ATOM 754 O O . VAL A 1 98 ? -0.167 5.663 4.586 1.00 93.31 98 VAL A O 1
ATOM 757 N N . GLN A 1 99 ? -2.214 6.109 3.778 1.00 92.88 99 GLN A N 1
ATOM 758 C CA . GLN A 1 99 ? -2.468 7.290 4.609 1.00 92.88 99 GLN A CA 1
ATOM 759 C C . GLN A 1 99 ? -3.887 7.253 5.173 1.00 92.88 99 GLN A C 1
ATOM 761 O O . GLN A 1 99 ? -4.786 6.708 4.528 1.00 92.88 99 GLN A O 1
ATOM 766 N N . THR A 1 100 ? -4.106 7.854 6.342 1.00 90.00 100 THR A N 1
ATOM 767 C CA . THR A 1 100 ? -5.457 8.028 6.883 1.00 90.00 100 THR A CA 1
ATOM 768 C C . THR A 1 100 ? -6.309 8.850 5.913 1.00 90.00 100 THR A C 1
ATOM 770 O O . THR A 1 100 ? -5.856 9.812 5.285 1.00 90.00 100 THR A O 1
ATOM 773 N N . TYR A 1 101 ? -7.550 8.419 5.736 1.00 82.06 101 TYR A N 1
ATOM 774 C CA . TYR A 1 101 ? -8.564 9.081 4.932 1.00 82.06 101 TYR A CA 1
ATOM 775 C C . TYR A 1 101 ? -9.629 9.587 5.904 1.00 82.06 101 TYR A C 1
ATOM 777 O O . TYR A 1 101 ? -10.303 8.809 6.575 1.00 82.06 101 TYR A O 1
ATOM 785 N N . GLY A 1 102 ? -9.700 10.908 6.067 1.00 74.25 102 GLY A N 1
ATOM 786 C CA . GLY A 1 102 ? -10.649 11.518 6.992 1.00 74.25 102 GLY A CA 1
ATOM 787 C C . GLY A 1 102 ? -12.084 11.340 6.501 1.00 74.25 102 GLY A C 1
ATOM 788 O O . GLY A 1 102 ? -12.376 11.610 5.335 1.00 74.25 102 GLY A O 1
ATOM 789 N N . SER A 1 103 ? -12.984 10.935 7.395 1.00 57.59 103 SER A N 1
ATOM 790 C CA . SER A 1 103 ? -14.397 11.281 7.269 1.00 57.59 103 SER A CA 1
ATOM 791 C C . SER A 1 103 ? -14.524 12.785 7.521 1.00 57.59 103 SER A C 1
ATOM 793 O O . SER A 1 103 ? -14.077 13.259 8.567 1.00 57.59 103 SER A O 1
ATOM 795 N N . LEU A 1 104 ? -15.059 13.524 6.545 1.00 45.41 104 LEU A N 1
ATOM 796 C CA . LEU A 1 104 ? -15.450 14.929 6.717 1.00 45.41 104 LEU A CA 1
ATOM 797 C C . LEU A 1 104 ? -16.384 15.114 7.919 1.00 45.41 104 LEU A C 1
ATOM 799 O O . LEU A 1 104 ? -17.232 14.217 8.135 1.00 45.41 104 LEU A O 1
#

Radius of gyration: 15.25 Å; chains: 1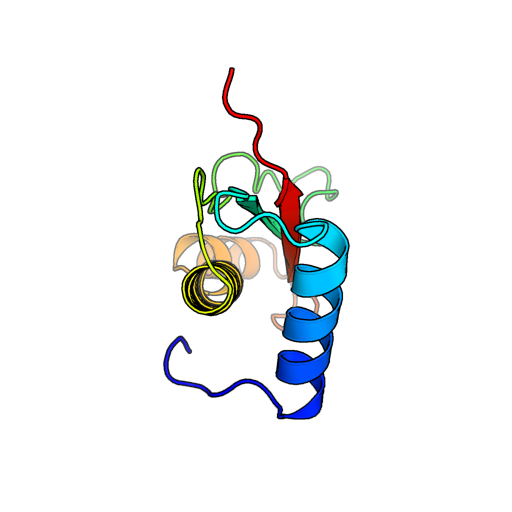; bounding box: 31×30×44 Å